Protein AF-A0A1Y2BTX9-F1 (afdb_monomer_lite)

Structure (mmCIF, N/CA/C/O backbone):
data_AF-A0A1Y2BTX9-F1
#
_entry.id   AF-A0A1Y2BTX9-F1
#
loop_
_atom_site.group_PDB
_atom_site.id
_atom_site.type_symbol
_atom_site.label_atom_id
_atom_site.label_alt_id
_atom_site.label_comp_id
_atom_site.label_asym_id
_atom_site.label_entity_id
_atom_site.label_seq_id
_atom_site.pdbx_PDB_ins_code
_atom_site.Cartn_x
_atom_site.Cartn_y
_atom_site.Cartn_z
_atom_site.occupancy
_atom_site.B_iso_or_equiv
_atom_site.auth_seq_id
_atom_site.auth_comp_id
_atom_site.auth_asym_id
_atom_site.auth_atom_id
_atom_site.pdbx_PDB_model_num
ATOM 1 N N . MET A 1 1 ? -31.976 16.200 36.001 1.00 40.59 1 MET A N 1
ATOM 2 C CA . MET A 1 1 ? -31.058 15.136 35.548 1.00 40.59 1 MET A CA 1
ATOM 3 C C . MET A 1 1 ? -31.243 15.036 34.048 1.00 40.59 1 MET A C 1
ATOM 5 O O . MET A 1 1 ? -32.350 14.738 33.622 1.00 40.59 1 MET A O 1
ATOM 9 N N . ALA A 1 2 ? -30.248 15.454 33.267 1.00 38.41 2 ALA A N 1
ATOM 10 C CA . ALA A 1 2 ? -30.334 15.423 31.811 1.00 38.41 2 ALA A CA 1
ATOM 11 C C . ALA A 1 2 ? -30.033 13.997 31.335 1.00 38.41 2 ALA A C 1
ATOM 13 O O . ALA A 1 2 ? -28.978 13.460 31.667 1.00 38.41 2 ALA A O 1
ATOM 14 N N . ASN A 1 3 ? -30.968 13.395 30.598 1.00 39.47 3 ASN A N 1
ATOM 15 C CA . ASN A 1 3 ? -30.698 12.194 29.819 1.00 39.47 3 ASN A CA 1
ATOM 16 C C . ASN A 1 3 ? -29.715 12.589 28.716 1.00 39.47 3 ASN A C 1
ATOM 18 O O . ASN A 1 3 ? -30.063 13.358 27.822 1.00 39.47 3 ASN A O 1
ATOM 22 N N . LEU A 1 4 ? -28.479 12.107 28.824 1.00 39.84 4 LEU A N 1
ATOM 23 C CA . LEU A 1 4 ? -27.555 12.083 27.702 1.00 39.84 4 LEU A CA 1
ATOM 24 C C . LEU A 1 4 ? -28.080 11.026 26.736 1.00 39.84 4 LEU A C 1
ATOM 26 O O . LEU A 1 4 ? -27.925 9.829 26.968 1.00 39.84 4 LEU A O 1
ATOM 30 N N . ASP A 1 5 ? -28.749 11.502 25.693 1.00 43.25 5 ASP A N 1
ATOM 31 C CA . ASP A 1 5 ? -29.022 10.746 24.481 1.00 43.25 5 ASP A CA 1
ATOM 32 C C . ASP A 1 5 ? -27.671 10.486 23.801 1.00 43.25 5 ASP A C 1
ATOM 34 O O . ASP A 1 5 ? -27.157 11.293 23.023 1.00 43.25 5 ASP A O 1
ATOM 38 N N . LEU A 1 6 ? -27.010 9.411 24.234 1.00 42.84 6 LEU A N 1
ATOM 39 C CA . LEU A 1 6 ? -25.847 8.851 23.563 1.00 42.84 6 LEU A CA 1
ATOM 40 C C . LEU A 1 6 ? -26.378 8.191 22.298 1.00 42.84 6 LEU A C 1
ATOM 42 O O . LEU A 1 6 ? -26.643 6.989 22.297 1.00 42.84 6 LEU A O 1
ATOM 46 N N . GLY A 1 7 ? -26.587 9.018 21.268 1.00 39.62 7 GLY A N 1
ATOM 47 C CA . GLY A 1 7 ? -26.986 8.583 19.940 1.00 39.62 7 GLY A CA 1
ATOM 48 C C . GLY A 1 7 ? -26.220 7.322 19.575 1.00 39.62 7 GLY A C 1
ATOM 49 O O . GLY A 1 7 ? -25.002 7.267 19.756 1.00 39.62 7 GLY A O 1
ATOM 50 N N . GLU A 1 8 ? -26.975 6.307 19.166 1.00 41.09 8 GLU A N 1
ATOM 51 C CA . GLU A 1 8 ? -26.494 4.983 18.807 1.00 41.09 8 GLU A CA 1
ATOM 52 C C . GLU A 1 8 ? -25.214 5.113 17.974 1.00 41.09 8 GLU A C 1
ATOM 54 O O . GLU A 1 8 ? -25.237 5.453 16.790 1.00 41.09 8 GLU A O 1
ATOM 59 N N . LEU A 1 9 ? -24.066 4.882 18.616 1.00 38.91 9 LEU A N 1
ATOM 60 C CA . LEU A 1 9 ? -22.842 4.572 17.904 1.00 38.91 9 LEU A CA 1
ATOM 61 C C . LEU A 1 9 ? -23.182 3.314 17.113 1.00 38.91 9 LEU A C 1
ATOM 63 O O . LEU A 1 9 ? -23.370 2.256 17.714 1.00 38.91 9 LEU A O 1
ATOM 67 N N . ASN A 1 10 ? -23.316 3.445 15.792 1.00 37.97 10 ASN A N 1
ATOM 68 C CA . ASN A 1 10 ? -23.375 2.320 14.869 1.00 37.97 10 ASN A CA 1
ATOM 69 C C . ASN A 1 10 ? -22.095 1.494 15.069 1.00 37.97 10 ASN A C 1
ATOM 71 O O . ASN A 1 10 ? -21.060 1.728 14.457 1.00 37.97 10 ASN A O 1
ATOM 75 N N . LEU A 1 11 ? -22.154 0.561 16.017 1.00 41.25 11 LEU A N 1
ATOM 76 C CA . LEU A 1 11 ? -21.063 -0.302 16.467 1.00 41.25 11 LEU A CA 1
ATOM 77 C C . LEU A 1 11 ? -20.857 -1.504 15.530 1.00 41.25 11 LEU A C 1
ATOM 79 O O . LEU A 1 11 ? -20.092 -2.406 15.864 1.00 41.25 11 LEU A O 1
ATOM 83 N N . TYR A 1 12 ? -21.524 -1.519 14.372 1.00 45.75 12 TYR A N 1
ATOM 84 C CA . TYR A 1 12 ? -21.562 -2.653 13.447 1.00 45.75 12 TYR A CA 1
ATOM 85 C C . TYR A 1 12 ? -21.228 -2.276 12.005 1.00 45.75 12 TYR A C 1
ATOM 87 O O . TYR A 1 12 ? -21.729 -2.912 11.083 1.00 45.75 12 TYR A O 1
ATOM 95 N N . ASP A 1 13 ? -20.369 -1.283 11.786 1.00 62.56 13 ASP A N 1
ATOM 96 C CA . ASP A 1 13 ? -19.687 -1.267 10.496 1.00 62.56 13 ASP A CA 1
ATOM 97 C C . ASP A 1 13 ? -18.756 -2.484 10.450 1.00 62.56 13 ASP A C 1
ATOM 99 O O . ASP A 1 13 ? -17.865 -2.643 11.298 1.00 62.56 13 ASP A O 1
ATOM 103 N N . GLU A 1 14 ? -19.015 -3.384 9.501 1.00 66.62 14 GLU A N 1
ATOM 104 C CA . GLU A 1 14 ? -18.229 -4.597 9.326 1.00 66.62 14 GLU A CA 1
ATOM 105 C C . GLU A 1 14 ? -16.748 -4.241 9.151 1.00 66.62 14 GLU A C 1
ATOM 107 O O . GLU A 1 14 ? -16.404 -3.307 8.422 1.00 66.62 14 GLU A O 1
ATOM 112 N N . PRO A 1 15 ? -15.835 -4.947 9.841 1.00 73.00 15 PRO A N 1
ATOM 113 C CA . PRO A 1 15 ? -14.423 -4.638 9.742 1.00 73.00 15 PRO A CA 1
ATOM 114 C C . PRO A 1 15 ? -13.945 -4.849 8.304 1.00 73.00 15 PRO A C 1
ATOM 116 O O . PRO A 1 15 ? -14.079 -5.937 7.749 1.00 73.00 15 PRO A O 1
ATOM 119 N N . SER A 1 16 ? -13.333 -3.814 7.733 1.00 87.44 16 SER A N 1
ATOM 120 C CA . SER A 1 16 ? -12.753 -3.881 6.399 1.00 87.44 16 SER A CA 1
ATOM 121 C C . SER A 1 16 ? -11.258 -4.198 6.442 1.00 87.44 16 SER A C 1
ATOM 123 O O . SER A 1 16 ? -10.517 -3.717 7.310 1.00 87.44 16 SER A O 1
ATOM 125 N N . TYR A 1 17 ? -10.797 -5.006 5.492 1.00 87.69 17 TYR A N 1
ATOM 126 C CA . TYR A 1 17 ? -9.401 -5.398 5.356 1.00 87.69 17 TYR A CA 1
ATOM 127 C C . TYR A 1 17 ? -8.923 -5.200 3.925 1.00 87.69 17 TYR A C 1
ATOM 129 O O . TYR A 1 17 ? -9.675 -5.398 2.984 1.00 87.69 17 TYR A O 1
ATOM 137 N N . ILE A 1 18 ? -7.649 -4.882 3.737 1.00 89.75 18 ILE A N 1
ATOM 138 C CA . ILE A 1 18 ? -7.002 -4.982 2.435 1.00 89.75 18 ILE A CA 1
ATOM 139 C C . ILE A 1 18 ? -5.829 -5.946 2.520 1.00 89.75 18 ILE A C 1
ATOM 141 O O . ILE A 1 18 ? -4.956 -5.823 3.386 1.00 89.75 18 ILE A O 1
ATOM 145 N N . HIS A 1 19 ? -5.811 -6.906 1.605 1.00 87.44 19 HIS A N 1
ATOM 146 C CA . HIS A 1 19 ? -4.641 -7.707 1.319 1.00 87.44 19 HIS A CA 1
ATOM 147 C C . HIS A 1 19 ? -3.913 -7.122 0.110 1.00 87.44 19 HIS A C 1
ATOM 149 O O . HIS A 1 19 ? -4.528 -6.865 -0.918 1.00 87.44 19 HIS A O 1
ATOM 155 N N . MET A 1 20 ? -2.609 -6.912 0.197 1.00 89.00 20 MET A N 1
ATOM 156 C CA . MET A 1 20 ? -1.809 -6.370 -0.891 1.00 89.00 20 MET A CA 1
ATOM 157 C C . MET A 1 20 ? -0.691 -7.345 -1.250 1.00 89.00 20 MET A C 1
ATOM 159 O O . MET A 1 20 ? -0.071 -7.933 -0.367 1.00 89.00 20 MET A O 1
ATOM 163 N N . ASP A 1 21 ? -0.380 -7.443 -2.542 1.00 86.31 21 ASP A N 1
ATOM 164 C CA . ASP A 1 21 ? 0.827 -8.097 -3.050 1.00 86.31 21 ASP A CA 1
ATOM 165 C C . ASP A 1 21 ? 1.563 -7.211 -4.078 1.00 86.31 21 ASP A C 1
ATOM 167 O O . ASP A 1 21 ? 0.974 -6.768 -5.067 1.00 86.31 21 ASP A O 1
ATOM 171 N N . LEU A 1 22 ? 2.855 -6.942 -3.850 1.00 88.06 22 LEU A N 1
ATOM 172 C CA . LEU A 1 22 ? 3.716 -6.176 -4.752 1.00 88.06 22 LEU A CA 1
ATOM 173 C C . LEU A 1 22 ? 4.551 -7.130 -5.612 1.00 88.06 22 LEU A C 1
ATOM 175 O O . LEU A 1 22 ? 5.523 -7.733 -5.143 1.00 88.06 22 LEU A O 1
ATOM 179 N N . ARG A 1 23 ? 4.227 -7.188 -6.902 1.00 86.62 23 ARG A N 1
ATOM 180 C CA . ARG A 1 23 ? 4.755 -8.170 -7.849 1.00 86.62 23 ARG A CA 1
ATOM 181 C C . ARG A 1 23 ? 5.583 -7.528 -8.949 1.00 86.62 23 ARG A C 1
ATOM 183 O O . ARG A 1 23 ? 5.401 -6.365 -9.292 1.00 86.62 23 ARG A O 1
ATOM 190 N N . LEU A 1 24 ? 6.508 -8.307 -9.500 1.00 87.31 24 LEU A N 1
ATOM 191 C CA . LEU A 1 24 ? 7.263 -7.938 -10.695 1.00 87.31 24 LEU A CA 1
ATOM 192 C C . LEU A 1 24 ? 6.406 -8.233 -11.934 1.00 87.31 24 LEU A C 1
ATOM 194 O O . LEU A 1 24 ? 5.763 -9.280 -12.000 1.00 87.31 24 LEU A O 1
ATOM 198 N N . VAL A 1 25 ? 6.400 -7.327 -12.906 1.00 86.38 25 VAL A N 1
ATOM 199 C CA . VAL A 1 25 ? 5.787 -7.559 -14.220 1.00 86.38 25 VAL A CA 1
ATOM 200 C C . VAL A 1 25 ? 6.577 -8.639 -14.965 1.00 86.38 25 VAL A C 1
ATOM 202 O O . VAL A 1 25 ? 7.795 -8.745 -14.811 1.00 86.38 25 VAL A O 1
ATOM 205 N N . VAL A 1 26 ? 5.895 -9.437 -15.787 1.00 82.56 26 VAL A N 1
ATOM 206 C CA . VAL A 1 26 ? 6.530 -10.448 -16.646 1.00 82.56 26 VAL A CA 1
ATOM 207 C C . VAL A 1 26 ? 7.559 -9.776 -17.561 1.00 82.56 26 VAL A C 1
ATOM 209 O O . VAL A 1 26 ? 7.259 -8.790 -18.230 1.00 82.56 26 VAL A O 1
ATOM 212 N N . GLY A 1 27 ? 8.796 -10.279 -17.559 1.00 83.69 27 GLY A N 1
ATOM 213 C CA . GLY A 1 27 ? 9.913 -9.669 -18.293 1.00 83.69 27 GLY A CA 1
ATOM 214 C C . GLY A 1 27 ? 10.460 -8.369 -17.681 1.00 83.69 27 GLY A C 1
ATOM 215 O O . GLY A 1 27 ? 11.379 -7.775 -18.240 1.00 83.69 27 GLY A O 1
ATOM 216 N N . GLY A 1 28 ? 9.928 -7.927 -16.538 1.00 83.12 28 GLY A N 1
ATOM 217 C CA . GLY A 1 28 ? 10.407 -6.760 -15.806 1.00 83.12 28 GLY A CA 1
ATOM 218 C C . GLY A 1 28 ? 11.754 -7.001 -15.121 1.00 83.12 28 GLY A C 1
ATOM 219 O O . GLY A 1 28 ? 12.097 -8.117 -14.729 1.00 83.12 28 GLY A O 1
ATOM 220 N N . THR A 1 29 ? 12.518 -5.928 -14.923 1.00 86.00 29 THR A N 1
ATOM 221 C CA . THR A 1 29 ? 13.802 -5.988 -14.211 1.00 86.00 29 THR A CA 1
ATOM 222 C C . THR A 1 29 ? 13.606 -5.680 -12.732 1.00 86.00 29 THR A C 1
ATOM 224 O O . THR A 1 29 ? 13.072 -4.632 -12.363 1.00 86.00 29 THR A O 1
ATOM 227 N N . LYS A 1 30 ? 14.093 -6.576 -11.867 1.00 86.88 30 LYS A N 1
ATOM 228 C CA . LYS A 1 30 ? 14.051 -6.394 -10.414 1.00 86.88 30 LYS A CA 1
ATOM 229 C C . LYS A 1 30 ? 15.007 -5.284 -9.968 1.00 86.88 30 LYS A C 1
ATOM 231 O O . LYS A 1 30 ? 16.201 -5.512 -9.794 1.00 86.88 30 LYS A O 1
ATOM 236 N N . ASP A 1 31 ? 14.459 -4.106 -9.697 1.00 88.44 31 ASP A N 1
ATOM 237 C CA . ASP A 1 31 ? 15.162 -3.010 -9.027 1.00 88.44 31 ASP A CA 1
ATOM 238 C C . ASP A 1 31 ? 14.807 -2.969 -7.529 1.00 88.44 31 ASP A C 1
ATOM 240 O O . ASP A 1 31 ? 13.659 -2.725 -7.144 1.00 88.44 31 ASP A O 1
ATOM 244 N N . VAL A 1 32 ? 15.802 -3.215 -6.672 1.00 87.56 32 VAL A N 1
ATOM 245 C CA . VAL A 1 32 ? 15.643 -3.227 -5.208 1.00 87.56 32 VAL A CA 1
ATOM 246 C C . VAL A 1 32 ? 15.320 -1.839 -4.649 1.00 87.56 32 VAL A C 1
ATOM 248 O O . VAL A 1 32 ? 14.564 -1.738 -3.684 1.00 87.56 32 VAL A O 1
ATOM 251 N N . LYS A 1 33 ? 15.854 -0.762 -5.234 1.00 88.75 33 LYS A N 1
ATOM 252 C CA . LYS A 1 33 ? 15.586 0.610 -4.781 1.00 88.75 33 LYS A CA 1
ATOM 253 C C . LYS A 1 33 ? 14.135 0.983 -5.048 1.00 88.75 33 LYS A C 1
ATOM 255 O O . LYS A 1 33 ? 13.489 1.524 -4.153 1.00 88.75 33 LYS A O 1
ATOM 260 N N . ILE A 1 34 ? 13.620 0.636 -6.227 1.00 89.38 34 ILE A N 1
ATOM 261 C CA . ILE A 1 34 ? 12.214 0.857 -6.592 1.00 89.38 34 ILE A CA 1
ATOM 262 C C . ILE A 1 34 ? 11.294 0.036 -5.686 1.00 89.38 34 ILE A C 1
ATOM 264 O O . ILE A 1 34 ? 10.390 0.600 -5.073 1.00 89.38 34 ILE A O 1
ATOM 268 N N . ARG A 1 35 ? 11.565 -1.264 -5.502 1.00 87.19 35 ARG A N 1
ATOM 269 C CA . ARG A 1 35 ? 10.767 -2.123 -4.607 1.00 87.19 35 ARG A CA 1
ATOM 270 C C . ARG A 1 35 ? 10.715 -1.576 -3.179 1.00 87.19 35 ARG A C 1
ATOM 272 O O . ARG A 1 35 ? 9.650 -1.533 -2.570 1.00 87.19 35 ARG A O 1
ATOM 279 N N . SER A 1 36 ? 11.853 -1.122 -2.656 1.00 86.00 36 SER A N 1
ATOM 280 C CA . SER A 1 36 ? 11.933 -0.500 -1.331 1.00 86.00 36 SER A CA 1
ATOM 281 C C . SER A 1 36 ? 11.218 0.852 -1.268 1.00 86.00 36 SER A C 1
ATOM 283 O O . SER A 1 36 ? 10.629 1.187 -0.243 1.00 86.00 36 SER A O 1
ATOM 285 N N . ALA A 1 37 ? 11.246 1.653 -2.337 1.00 88.62 37 ALA A N 1
ATOM 286 C CA . ALA A 1 37 ? 10.489 2.901 -2.414 1.00 88.62 37 ALA A CA 1
ATOM 287 C C . ALA A 1 37 ? 8.974 2.643 -2.382 1.00 88.62 37 ALA A C 1
ATOM 289 O O . ALA A 1 37 ? 8.286 3.261 -1.571 1.00 88.62 37 ALA A O 1
ATOM 290 N N . LEU A 1 38 ? 8.490 1.677 -3.168 1.00 89.62 38 LEU A N 1
ATOM 291 C CA . LEU A 1 38 ? 7.088 1.249 -3.190 1.00 89.62 38 LEU A CA 1
ATOM 292 C C . LEU A 1 38 ? 6.639 0.734 -1.822 1.00 89.62 38 LEU A C 1
ATOM 294 O O . LEU A 1 38 ? 5.677 1.248 -1.262 1.00 89.62 38 LEU A O 1
ATOM 298 N N . GLY A 1 39 ? 7.382 -0.205 -1.228 1.00 87.75 39 GLY A N 1
ATOM 299 C CA . GLY A 1 39 ? 7.063 -0.732 0.102 1.00 87.75 39 GLY A CA 1
ATOM 300 C C . GLY A 1 39 ? 6.991 0.363 1.172 1.00 87.75 39 GLY A C 1
ATOM 301 O O . GLY A 1 39 ? 6.066 0.382 1.982 1.00 87.75 39 GLY A O 1
ATOM 302 N N . ARG A 1 40 ? 7.914 1.337 1.142 1.00 85.69 40 ARG A N 1
ATOM 303 C CA . ARG A 1 40 ? 7.868 2.493 2.052 1.00 85.69 40 ARG A CA 1
ATOM 304 C C . ARG A 1 40 ? 6.658 3.387 1.805 1.00 85.69 40 ARG A C 1
ATOM 306 O O . ARG A 1 40 ? 6.082 3.862 2.782 1.00 85.69 40 ARG A O 1
ATOM 313 N N . ALA A 1 41 ? 6.282 3.636 0.554 1.00 89.06 41 ALA A N 1
ATOM 314 C CA . ALA A 1 41 ? 5.123 4.462 0.230 1.00 89.06 41 ALA A CA 1
ATOM 315 C C . ALA A 1 41 ? 3.811 3.810 0.681 1.00 89.06 41 ALA A C 1
ATOM 317 O O . ALA A 1 41 ? 3.025 4.487 1.343 1.00 89.06 41 ALA A O 1
ATOM 318 N N . ILE A 1 42 ? 3.643 2.504 0.426 1.00 89.50 42 ILE A N 1
ATOM 319 C CA . ILE A 1 42 ? 2.505 1.702 0.903 1.00 89.50 42 ILE A CA 1
ATOM 320 C C . ILE A 1 42 ? 2.423 1.793 2.422 1.00 89.50 42 ILE A C 1
ATOM 322 O O . ILE A 1 42 ? 1.461 2.339 2.951 1.00 89.50 42 ILE A O 1
ATOM 326 N N . ASN A 1 43 ? 3.472 1.358 3.129 1.00 83.88 43 ASN A N 1
ATOM 327 C CA . ASN A 1 43 ? 3.474 1.349 4.591 1.00 83.88 43 ASN A CA 1
ATOM 328 C C . ASN A 1 43 ? 3.193 2.748 5.156 1.00 83.88 43 ASN A C 1
ATOM 330 O O . ASN A 1 43 ? 2.400 2.888 6.076 1.00 83.88 43 ASN A O 1
ATOM 334 N N . SER A 1 44 ? 3.793 3.800 4.594 1.00 84.38 44 SER A N 1
ATOM 335 C CA . SER A 1 44 ? 3.550 5.169 5.067 1.00 84.38 44 SER A CA 1
ATOM 336 C C . SER A 1 44 ? 2.097 5.588 4.894 1.00 84.38 44 SER A C 1
ATOM 338 O O . SER A 1 44 ? 1.529 6.155 5.815 1.00 84.38 44 SER A O 1
ATOM 340 N N . HIS A 1 45 ? 1.497 5.291 3.741 1.00 89.38 45 HIS A N 1
ATOM 341 C CA . HIS A 1 45 ? 0.096 5.601 3.484 1.00 89.38 45 HIS A CA 1
ATOM 342 C C . HIS A 1 45 ? -0.841 4.879 4.454 1.00 89.38 45 HIS A C 1
ATOM 344 O O . HIS A 1 45 ? -1.669 5.525 5.088 1.00 89.38 45 HIS A O 1
ATOM 350 N N . MET A 1 46 ? -0.653 3.568 4.632 1.00 87.00 46 MET A N 1
ATOM 351 C CA . MET A 1 46 ? -1.472 2.769 5.547 1.00 87.00 46 MET A CA 1
ATOM 352 C C . MET A 1 46 ? -1.432 3.339 6.972 1.00 87.00 46 MET A C 1
ATOM 354 O O . MET A 1 46 ? -2.462 3.494 7.617 1.00 87.00 46 MET A O 1
ATOM 358 N N . ILE A 1 47 ? -0.247 3.735 7.440 1.00 82.19 47 ILE A N 1
ATOM 359 C CA . ILE A 1 47 ? -0.049 4.330 8.769 1.00 82.19 47 ILE A CA 1
ATOM 360 C C . ILE A 1 47 ? -0.695 5.712 8.896 1.00 82.19 47 ILE A C 1
ATOM 362 O O . ILE A 1 47 ? -1.296 6.038 9.924 1.00 82.19 47 ILE A O 1
ATOM 366 N N . GLU A 1 48 ? -0.525 6.555 7.877 1.00 83.19 48 GLU A N 1
ATOM 367 C CA . GLU A 1 48 ? -1.118 7.895 7.826 1.00 83.19 48 GLU A CA 1
ATOM 368 C C . GLU A 1 48 ? -2.644 7.804 7.939 1.00 83.19 48 GLU A C 1
ATOM 370 O O . GLU A 1 48 ? -3.234 8.521 8.746 1.00 83.19 48 GLU A O 1
ATOM 375 N N . TYR A 1 49 ? -3.249 6.847 7.230 1.00 84.75 49 TYR A N 1
ATOM 376 C CA . TYR A 1 49 ? -4.689 6.590 7.239 1.00 84.75 49 TYR A CA 1
ATOM 377 C C . TYR A 1 49 ? -5.189 5.862 8.501 1.00 84.75 49 TYR A C 1
ATOM 379 O O . TYR A 1 49 ? -6.377 5.606 8.631 1.00 84.75 49 TYR A O 1
ATOM 387 N N . GLY A 1 50 ? -4.313 5.491 9.441 1.00 78.56 50 GLY A N 1
ATOM 388 C CA . GLY A 1 50 ? -4.720 4.767 10.655 1.00 78.56 50 GLY A CA 1
ATOM 389 C C . GLY A 1 50 ? -5.067 3.291 10.423 1.00 78.56 50 GLY A C 1
ATOM 390 O O . GLY A 1 50 ? -5.735 2.675 11.250 1.00 78.56 50 GLY A O 1
ATOM 391 N N . CYS A 1 51 ? -4.608 2.711 9.315 1.00 84.62 51 CYS A N 1
ATOM 392 C CA . CYS A 1 51 ? -4.717 1.280 9.054 1.00 84.62 51 CYS A CA 1
ATOM 393 C C . CYS A 1 51 ? -3.695 0.492 9.879 1.00 84.62 51 CYS A C 1
ATOM 395 O O . CYS A 1 51 ? -2.645 1.014 10.269 1.00 84.62 51 CYS A O 1
ATOM 397 N N . TYR A 1 52 ? -3.954 -0.799 10.092 1.00 77.62 52 TYR A N 1
ATOM 398 C CA . TYR A 1 52 ? -3.077 -1.627 10.915 1.00 77.62 52 TYR A CA 1
ATOM 399 C C . TYR A 1 52 ? -3.056 -3.109 10.574 1.00 77.62 52 TYR A C 1
ATOM 401 O O . TYR A 1 52 ? -4.011 -3.635 10.031 1.00 77.62 52 TYR A O 1
ATOM 409 N N . ASP A 1 53 ? -1.986 -3.815 10.944 1.00 74.31 53 ASP A N 1
ATOM 410 C CA . ASP A 1 53 ? -1.907 -5.273 10.781 1.00 74.31 53 ASP A CA 1
ATOM 411 C C . ASP A 1 53 ? -2.665 -5.980 11.926 1.00 74.31 53 ASP A C 1
ATOM 413 O O . ASP A 1 53 ? -2.209 -5.927 13.075 1.00 74.31 53 ASP A O 1
ATOM 417 N N . PRO A 1 54 ? -3.793 -6.665 11.653 1.00 66.75 54 PRO A N 1
ATOM 418 C CA . PRO A 1 54 ? -4.611 -7.301 12.686 1.00 66.75 54 PRO A CA 1
ATOM 419 C C . PRO A 1 54 ? -3.929 -8.507 13.353 1.00 66.75 54 PRO A C 1
ATOM 421 O O . PRO A 1 54 ? -4.351 -8.934 14.426 1.00 66.75 54 PRO A O 1
ATOM 424 N N . ARG A 1 55 ? -2.865 -9.068 12.758 1.00 65.06 55 ARG A N 1
ATOM 425 C CA . ARG A 1 55 ? -2.140 -10.236 13.299 1.00 65.06 55 ARG A CA 1
ATOM 426 C C . ARG A 1 55 ? -1.231 -9.864 14.464 1.00 65.06 55 ARG A C 1
ATOM 428 O O . ARG A 1 55 ? -0.825 -10.717 15.251 1.00 65.06 55 ARG A O 1
ATOM 435 N N . ARG A 1 56 ? -0.872 -8.588 14.574 1.00 58.00 56 ARG A N 1
ATOM 436 C CA . ARG A 1 56 ? -0.038 -8.061 15.651 1.00 58.00 56 ARG A CA 1
ATOM 437 C C . ARG A 1 56 ? -0.990 -7.547 16.715 1.00 58.00 56 ARG A C 1
ATOM 439 O O . ARG A 1 56 ? -1.499 -6.446 16.578 1.00 58.00 56 ARG A O 1
ATOM 446 N N . GLN A 1 57 ? -1.238 -8.368 17.738 1.00 48.94 57 GLN A N 1
ATOM 447 C CA . GLN A 1 57 ? -2.126 -8.142 18.892 1.00 48.94 57 GLN A CA 1
ATOM 448 C C . GLN A 1 57 ? -1.796 -6.882 19.731 1.00 48.94 57 GLN A C 1
ATOM 450 O O . GLN A 1 57 ? -1.637 -6.948 20.947 1.00 48.94 57 GLN A O 1
ATOM 455 N N . ARG A 1 58 ? -1.672 -5.707 19.120 1.00 50.19 58 ARG A N 1
ATOM 456 C CA . ARG A 1 58 ? -1.738 -4.432 19.820 1.00 50.19 58 ARG A CA 1
ATOM 457 C C . ARG A 1 58 ? -3.136 -3.898 19.581 1.00 50.19 58 ARG A C 1
ATOM 459 O O . ARG A 1 58 ? -3.446 -3.418 18.496 1.00 50.19 58 ARG A O 1
ATOM 466 N N . GLN A 1 59 ? -3.978 -4.014 20.608 1.00 47.09 59 GLN A N 1
ATOM 467 C CA . GLN A 1 59 ? -5.072 -3.067 20.796 1.00 47.09 59 GLN A CA 1
ATOM 468 C C . GLN A 1 59 ? -4.461 -1.683 20.575 1.00 47.09 59 GLN A C 1
ATOM 470 O O . GLN A 1 59 ? -3.480 -1.345 21.242 1.00 47.09 59 GLN A O 1
ATOM 475 N N . PHE A 1 60 ? -4.930 -0.954 19.565 1.00 49.62 60 PHE A N 1
ATOM 476 C CA . PHE A 1 60 ? -4.420 0.383 19.311 1.00 49.62 60 PHE A CA 1
ATOM 477 C C . PHE A 1 60 ? -4.618 1.190 20.586 1.00 49.62 60 PHE A C 1
ATOM 479 O O . PHE A 1 60 ? -5.743 1.368 21.051 1.00 49.62 60 PHE A O 1
ATOM 486 N N . GLN A 1 61 ? -3.499 1.607 21.180 1.00 53.62 61 GLN A N 1
ATOM 487 C CA . GLN A 1 61 ? -3.520 2.655 22.183 1.00 53.62 61 GLN A CA 1
ATOM 488 C C . GLN A 1 61 ? -4.188 3.885 21.562 1.00 53.62 61 GLN A C 1
ATOM 490 O O . GLN A 1 61 ? -4.179 4.051 20.340 1.00 53.62 61 GLN A O 1
ATOM 495 N N . HIS A 1 62 ? -4.811 4.680 22.430 1.00 52.50 62 HIS A N 1
ATOM 496 C CA . HIS A 1 62 ? -5.568 5.889 22.122 1.00 52.50 62 HIS A CA 1
ATOM 497 C C . HIS A 1 62 ? -4.979 6.660 20.919 1.00 52.50 62 HIS A C 1
ATOM 499 O O . HIS A 1 62 ? -3.759 6.793 20.839 1.00 52.50 62 HIS A O 1
ATOM 505 N N . PRO A 1 63 ? -5.798 7.230 20.011 1.00 58.94 63 PRO A N 1
ATOM 506 C CA . PRO A 1 63 ? -5.325 7.962 18.821 1.00 58.94 63 PRO A CA 1
ATOM 507 C C . PRO A 1 63 ? -4.500 9.233 19.128 1.00 58.94 63 PRO A C 1
ATOM 509 O O . PRO A 1 63 ? -4.142 9.982 18.215 1.00 58.94 63 PRO A O 1
ATOM 512 N N . MET A 1 64 ? -4.219 9.480 20.407 1.00 64.75 64 MET A N 1
ATOM 513 C CA . MET A 1 64 ? -3.576 10.659 20.961 1.00 64.75 64 MET A CA 1
ATOM 514 C C . MET A 1 64 ? -2.343 10.230 21.765 1.00 64.75 64 MET A C 1
ATOM 516 O O . MET A 1 64 ? -2.364 9.210 22.452 1.00 64.75 64 MET A O 1
ATOM 520 N N . ASP A 1 65 ? -1.258 10.982 21.635 1.00 68.12 65 ASP A N 1
ATOM 521 C CA . ASP A 1 65 ? -0.110 10.978 22.543 1.00 68.12 65 ASP A CA 1
ATOM 522 C C . ASP A 1 65 ? -0.368 12.068 23.588 1.00 68.12 65 ASP A C 1
ATOM 524 O O . ASP A 1 65 ? -1.339 12.822 23.477 1.00 68.12 65 ASP A O 1
ATOM 528 N N . GLU A 1 66 ? 0.518 12.190 24.561 1.00 76.62 66 GLU A N 1
ATOM 529 C CA . GLU A 1 66 ? 0.532 13.326 25.481 1.00 76.62 66 GLU A CA 1
ATOM 530 C C . GLU A 1 66 ? 1.730 14.228 25.161 1.00 76.62 66 GLU A C 1
ATOM 532 O O . GLU A 1 66 ? 2.841 13.744 24.933 1.00 76.62 66 GLU A O 1
ATOM 537 N N . ASP A 1 67 ? 1.513 15.543 25.094 1.00 78.50 67 ASP A N 1
ATOM 538 C CA . ASP A 1 67 ? 2.618 16.503 25.022 1.00 78.50 67 ASP A CA 1
ATOM 539 C C . ASP A 1 67 ? 3.321 16.664 26.389 1.00 78.50 67 ASP A C 1
ATOM 541 O O . ASP A 1 67 ? 2.954 16.041 27.387 1.00 78.50 67 ASP A O 1
ATOM 545 N N . GLU A 1 68 ? 4.337 17.530 26.464 1.00 81.44 68 GLU A N 1
ATOM 546 C CA . GLU A 1 68 ? 5.072 17.820 27.712 1.00 81.44 68 GLU A CA 1
ATOM 547 C C . GLU A 1 68 ? 4.182 18.387 28.841 1.00 81.44 68 GLU A C 1
ATOM 549 O O . GLU A 1 68 ? 4.604 18.472 29.996 1.00 81.44 68 GLU A O 1
ATOM 554 N N . HIS A 1 69 ? 2.944 18.765 28.519 1.00 82.00 69 HIS A N 1
ATOM 555 C CA . HIS A 1 69 ? 1.939 19.319 29.416 1.00 82.00 69 HIS A CA 1
ATOM 556 C C . HIS A 1 69 ? 0.744 18.376 29.635 1.00 82.00 69 HIS A C 1
ATOM 558 O O . HIS A 1 69 ? -0.250 18.808 30.217 1.00 82.00 69 HIS A O 1
ATOM 564 N N . GLN A 1 70 ? 0.839 17.105 29.219 1.00 78.94 70 GLN A N 1
ATOM 565 C CA . GLN A 1 70 ? -0.226 16.094 29.318 1.00 78.94 70 GLN A CA 1
ATOM 566 C C . GLN A 1 70 ? -1.480 16.424 28.493 1.00 78.94 70 GLN A C 1
ATOM 568 O O . GLN A 1 70 ? -2.559 15.885 28.746 1.00 78.94 70 GLN A O 1
ATOM 573 N N . ASN A 1 71 ? -1.372 17.300 27.491 1.00 81.44 71 ASN A N 1
ATOM 574 C CA . ASN A 1 71 ? -2.478 17.522 26.571 1.00 81.44 71 ASN A CA 1
ATOM 575 C C . ASN A 1 71 ? -2.515 16.403 25.528 1.00 81.44 71 ASN A C 1
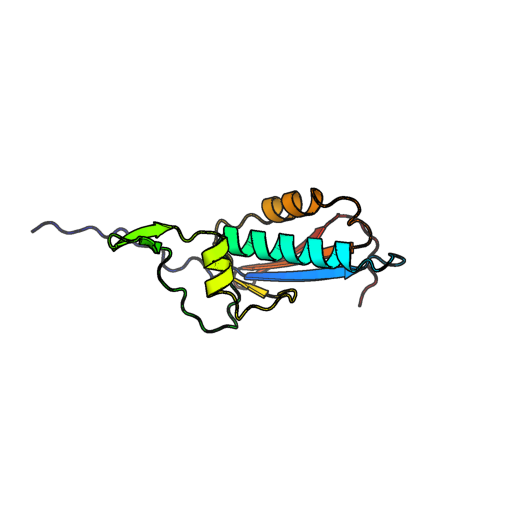ATOM 577 O O . ASN A 1 71 ? -1.468 16.041 24.981 1.00 81.44 71 ASN A O 1
ATOM 581 N N . PRO A 1 72 ? -3.711 15.900 25.183 1.00 76.69 72 PRO A N 1
ATOM 582 C CA . PRO A 1 72 ? -3.850 14.915 24.129 1.00 76.69 72 PRO A CA 1
ATOM 583 C C . PRO A 1 72 ? -3.510 15.554 22.775 1.00 76.69 72 PRO A C 1
ATOM 585 O O . PRO A 1 72 ? -4.179 16.489 22.327 1.00 76.69 72 PRO A O 1
ATOM 588 N N . VAL A 1 73 ? -2.489 15.031 22.100 1.00 78.50 73 VAL A N 1
ATOM 589 C CA . VAL A 1 73 ? -2.040 15.486 20.777 1.00 78.50 73 VAL A CA 1
ATOM 590 C C . VAL A 1 73 ? -2.092 14.347 19.759 1.00 78.50 73 VAL A C 1
ATOM 592 O O . VAL A 1 73 ? -1.748 13.214 20.091 1.00 78.50 73 VAL A O 1
ATOM 595 N N . PRO A 1 74 ? -2.488 14.589 18.497 1.00 73.56 74 PRO A N 1
ATOM 596 C CA . PRO A 1 74 ? -2.467 13.543 17.479 1.00 73.56 74 PRO A CA 1
ATOM 597 C C . PRO A 1 74 ? -1.061 12.959 17.305 1.00 73.56 74 PRO A C 1
ATOM 599 O O . PRO A 1 74 ? -0.078 13.701 17.239 1.00 73.56 74 PRO A O 1
ATOM 602 N N . TRP A 1 75 ? -0.948 11.636 17.156 1.00 71.88 75 TRP A N 1
ATOM 603 C CA . TRP A 1 75 ? 0.363 11.028 16.907 1.00 71.88 75 TRP A CA 1
ATOM 604 C C . TRP A 1 75 ? 0.976 11.551 15.611 1.00 71.88 75 TRP A C 1
ATOM 606 O O . TRP A 1 75 ? 0.363 11.463 14.541 1.00 71.88 75 TRP A O 1
ATOM 616 N N . THR A 1 76 ? 2.235 11.981 15.688 1.00 73.19 76 THR A N 1
ATOM 617 C CA . THR A 1 76 ? 3.039 12.257 14.495 1.00 73.19 76 THR A CA 1
ATOM 618 C C . THR A 1 76 ? 3.255 10.975 13.685 1.00 73.19 76 THR A C 1
ATOM 620 O O . THR A 1 76 ? 3.274 9.869 14.230 1.00 73.19 76 THR A O 1
ATOM 623 N N . LEU A 1 77 ? 3.481 11.094 12.372 1.00 68.19 77 LEU A N 1
ATOM 624 C CA . LEU A 1 77 ? 3.793 9.933 11.527 1.00 68.19 77 LEU A CA 1
ATOM 625 C C . LEU A 1 77 ? 5.048 9.187 12.010 1.00 68.19 77 LEU A C 1
ATOM 627 O O . LEU A 1 77 ? 5.087 7.958 11.993 1.00 68.19 77 LEU A O 1
ATOM 631 N N . SER A 1 78 ? 6.063 9.923 12.466 1.00 67.88 78 SER A N 1
ATOM 632 C CA . SER A 1 78 ? 7.275 9.342 13.051 1.00 67.88 78 SER A CA 1
ATOM 633 C C . SER A 1 78 ? 6.960 8.528 14.305 1.00 67.88 78 SER A C 1
ATOM 635 O O . SER A 1 78 ? 7.435 7.402 14.422 1.00 67.88 78 SER A O 1
ATOM 637 N N . ARG A 1 79 ? 6.098 9.045 15.190 1.00 69.25 79 ARG A N 1
ATOM 638 C CA . ARG A 1 79 ? 5.655 8.346 16.400 1.00 69.25 79 ARG A CA 1
ATOM 639 C C . ARG A 1 79 ? 4.811 7.118 16.081 1.00 69.25 79 ARG A C 1
ATOM 641 O O . ARG A 1 79 ? 5.071 6.055 16.627 1.00 69.25 79 ARG A O 1
ATOM 648 N N . ARG A 1 80 ? 3.874 7.211 15.129 1.00 70.31 80 ARG A N 1
ATOM 649 C CA . ARG A 1 80 ? 3.108 6.050 14.634 1.00 70.31 80 ARG A CA 1
ATOM 650 C C . ARG A 1 80 ? 4.043 4.958 14.117 1.00 70.31 80 ARG A C 1
ATOM 652 O O . ARG A 1 80 ? 3.899 3.804 14.500 1.00 70.31 80 ARG A O 1
ATOM 659 N N . ARG A 1 81 ? 5.045 5.326 13.308 1.00 65.56 81 ARG A N 1
ATOM 660 C CA . ARG A 1 81 ? 6.081 4.404 12.810 1.00 65.56 81 ARG A CA 1
ATOM 661 C C . ARG A 1 81 ? 6.908 3.783 13.941 1.00 65.56 81 ARG A C 1
ATOM 663 O O . ARG A 1 81 ? 7.221 2.603 13.859 1.00 65.56 81 ARG A O 1
ATOM 670 N N . GLU A 1 82 ? 7.242 4.543 14.982 1.00 64.69 82 GLU A N 1
ATOM 671 C CA . GLU A 1 82 ? 7.994 4.074 16.155 1.00 64.69 82 GLU A CA 1
ATOM 672 C C . GLU A 1 82 ? 7.169 3.142 17.060 1.00 64.69 82 GLU A C 1
ATOM 674 O O . GLU A 1 82 ? 7.631 2.079 17.465 1.00 64.69 82 GLU A O 1
ATOM 679 N N . VAL A 1 83 ? 5.913 3.471 17.348 1.00 63.16 83 VAL A N 1
ATOM 680 C CA . VAL A 1 83 ? 5.004 2.564 18.072 1.00 63.16 83 VAL A CA 1
ATOM 681 C C . VAL A 1 83 ? 4.798 1.285 17.267 1.00 63.16 83 VAL A C 1
ATOM 683 O O . VAL A 1 83 ? 4.707 0.177 17.808 1.00 63.16 83 VAL A O 1
ATOM 686 N N . MET A 1 84 ? 4.801 1.433 15.949 1.00 60.22 84 MET A N 1
ATOM 687 C CA . MET A 1 84 ? 4.806 0.330 15.025 1.00 60.22 84 MET A CA 1
ATOM 688 C C . MET A 1 84 ? 6.178 -0.309 14.821 1.00 60.22 84 MET A C 1
ATOM 690 O O . MET A 1 84 ? 6.185 -1.317 14.156 1.00 60.22 84 MET A O 1
ATOM 694 N N . ASN A 1 85 ? 7.315 0.121 15.385 1.00 49.41 85 ASN A N 1
ATOM 695 C CA . ASN A 1 85 ? 8.673 -0.351 15.013 1.00 49.41 85 ASN A CA 1
ATOM 696 C C . ASN A 1 85 ? 8.994 -1.835 15.326 1.00 49.41 85 ASN A C 1
ATOM 698 O O . ASN A 1 85 ? 10.132 -2.270 15.169 1.00 49.41 85 ASN A O 1
ATOM 702 N N . HIS A 1 86 ? 8.017 -2.655 15.724 1.00 48.88 86 HIS A N 1
ATOM 703 C CA . HIS A 1 86 ? 8.111 -4.117 15.575 1.00 48.88 86 HIS A CA 1
ATOM 704 C C . HIS A 1 86 ? 7.659 -4.599 14.183 1.00 48.88 86 HIS A C 1
ATOM 706 O O . HIS A 1 86 ? 7.941 -5.729 13.778 1.00 48.88 86 HIS A O 1
ATOM 712 N N . VAL A 1 87 ? 6.936 -3.757 13.452 1.00 45.47 87 VAL A N 1
ATOM 713 C CA . VAL A 1 87 ? 6.525 -3.798 12.046 1.00 45.47 87 VAL A CA 1
ATOM 714 C C . VAL A 1 87 ? 7.768 -3.388 11.240 1.00 45.47 87 VAL A C 1
ATOM 716 O O . VAL A 1 87 ? 7.907 -2.268 10.773 1.00 45.47 87 VAL A O 1
ATOM 719 N N . SER A 1 88 ? 8.716 -4.333 11.157 1.00 40.34 88 SER A N 1
ATOM 720 C CA . SER A 1 88 ? 9.919 -4.379 10.306 1.00 40.34 88 SER A CA 1
ATOM 721 C C . SER A 1 88 ? 9.851 -3.624 8.965 1.00 40.34 88 SER A C 1
ATOM 723 O O . SER A 1 88 ? 8.785 -3.449 8.382 1.00 40.34 88 SER A O 1
ATOM 725 N N . GLN A 1 89 ? 11.026 -3.327 8.399 1.00 42.50 89 GLN A N 1
ATOM 726 C CA . GLN A 1 89 ? 11.233 -2.824 7.028 1.00 42.50 89 GLN A CA 1
ATOM 727 C C . GLN A 1 89 ? 10.699 -3.742 5.897 1.00 42.50 89 GLN A C 1
ATOM 729 O O . GLN A 1 89 ? 10.961 -3.490 4.721 1.00 42.50 89 GLN A O 1
ATOM 734 N N . GLY A 1 90 ? 9.986 -4.817 6.240 1.00 46.41 90 GLY A N 1
ATOM 735 C CA . GLY A 1 90 ? 9.298 -5.704 5.318 1.00 46.41 90 GLY A CA 1
ATOM 736 C C . GLY A 1 90 ? 7.983 -5.125 4.796 1.00 46.41 90 GLY A C 1
ATOM 737 O O . GLY A 1 90 ? 7.348 -4.265 5.401 1.00 46.41 90 GLY A O 1
ATOM 738 N N . TYR A 1 91 ? 7.597 -5.616 3.629 1.00 50.34 91 TYR A N 1
ATOM 739 C CA . TYR A 1 91 ? 6.274 -5.447 3.051 1.00 50.34 91 TYR A CA 1
ATOM 740 C C . TYR A 1 91 ? 5.214 -6.153 3.915 1.00 50.34 91 TYR A C 1
ATOM 742 O O . TYR A 1 91 ? 5.475 -7.259 4.387 1.00 50.34 91 TYR A O 1
ATOM 750 N N . TYR A 1 92 ? 4.045 -5.535 4.118 1.00 61.25 92 TYR A N 1
ATOM 751 C CA . TYR A 1 92 ? 2.927 -6.158 4.838 1.00 61.25 92 TYR A CA 1
ATOM 752 C C . TYR A 1 92 ? 1.779 -6.446 3.899 1.00 61.25 92 TYR A C 1
ATOM 754 O O . TYR A 1 92 ? 1.249 -5.541 3.254 1.00 61.25 92 TYR A O 1
ATOM 762 N N . GLU A 1 93 ? 1.392 -7.712 3.905 1.00 69.31 93 GLU A N 1
ATOM 763 C CA . GLU A 1 93 ? 0.386 -8.255 3.010 1.00 69.31 93 GLU A CA 1
ATOM 764 C C . GLU A 1 93 ? -1.044 -8.023 3.494 1.00 69.31 93 GLU A C 1
ATOM 766 O O . GLU A 1 93 ? -1.910 -7.990 2.648 1.00 69.31 93 GLU A O 1
ATOM 771 N N . LEU A 1 94 ? -1.334 -7.825 4.791 1.00 81.50 94 LEU A N 1
ATOM 772 C CA . LEU A 1 94 ? -2.715 -7.690 5.292 1.00 81.50 94 LEU A CA 1
ATOM 773 C C . LEU A 1 94 ? -2.869 -6.528 6.279 1.00 81.50 94 LEU A C 1
ATOM 775 O O . LEU A 1 94 ? -2.138 -6.448 7.269 1.00 81.50 94 LEU A O 1
ATOM 779 N N . TRP A 1 95 ? -3.865 -5.679 6.035 1.00 85.19 95 TRP A N 1
ATOM 780 C CA . TRP A 1 95 ? -4.179 -4.498 6.834 1.00 85.19 95 TRP A CA 1
ATOM 781 C C . TRP A 1 95 ? -5.676 -4.430 7.120 1.00 85.19 95 TRP A C 1
ATOM 783 O O . TRP A 1 95 ? -6.472 -4.547 6.203 1.00 85.19 95 TRP A O 1
ATOM 793 N N . ARG A 1 96 ? -6.072 -4.189 8.367 1.00 85.75 96 ARG A N 1
ATOM 794 C CA . ARG A 1 96 ? -7.390 -3.656 8.707 1.00 85.75 96 ARG A CA 1
ATOM 795 C C . ARG A 1 96 ? -7.406 -2.169 8.379 1.00 85.75 96 ARG A C 1
ATOM 797 O O . ARG A 1 96 ? -6.471 -1.451 8.745 1.00 85.75 96 ARG A O 1
ATOM 804 N N . VAL A 1 97 ? -8.454 -1.727 7.702 1.00 87.50 97 VAL A N 1
ATOM 805 C CA . VAL A 1 97 ? -8.608 -0.351 7.232 1.00 87.50 97 VAL A CA 1
ATOM 806 C C . VAL A 1 97 ? -9.864 0.287 7.838 1.00 87.50 97 VAL A C 1
ATOM 808 O O . VAL A 1 97 ? -10.815 -0.431 8.154 1.00 87.50 97 VAL A O 1
ATOM 811 N N . PRO A 1 98 ? -9.874 1.612 8.057 1.00 85.19 98 PRO A N 1
ATOM 812 C CA . PRO A 1 98 ? -11.098 2.349 8.364 1.00 85.19 98 PRO A CA 1
ATOM 813 C C . PRO A 1 98 ? -12.138 2.238 7.241 1.00 85.19 98 PRO A C 1
ATOM 815 O O . PRO A 1 98 ? -11.781 2.021 6.084 1.00 85.19 98 PRO A O 1
ATOM 818 N N . ASN A 1 99 ? -13.416 2.447 7.560 1.00 81.00 99 ASN A N 1
ATOM 819 C CA . ASN A 1 99 ? -14.510 2.335 6.580 1.00 81.00 99 ASN A CA 1
ATOM 820 C C . ASN A 1 99 ? -14.447 3.409 5.489 1.00 81.00 99 ASN A C 1
ATOM 822 O O . ASN A 1 99 ? -14.950 3.214 4.388 1.00 81.00 99 ASN A O 1
ATOM 826 N N . ASP A 1 100 ? -13.807 4.538 5.782 1.00 85.06 100 ASP A N 1
ATOM 827 C CA . ASP A 1 100 ? -13.562 5.624 4.841 1.00 85.06 100 ASP A CA 1
ATOM 828 C C . ASP A 1 100 ? -12.233 5.466 4.081 1.00 85.06 100 ASP A C 1
ATOM 830 O O . ASP A 1 100 ? -11.795 6.409 3.420 1.00 85.06 100 ASP A O 1
ATOM 834 N N . PHE A 1 101 ? -11.566 4.306 4.156 1.00 88.69 101 PHE A N 1
ATOM 835 C CA . PHE A 1 101 ? -10.319 4.057 3.436 1.00 88.69 101 PHE A CA 1
ATOM 836 C C . PHE A 1 101 ? -10.511 4.128 1.921 1.00 88.69 101 PHE A C 1
ATOM 838 O O . PHE A 1 101 ? -11.244 3.345 1.320 1.00 88.69 101 PHE A O 1
ATOM 845 N N . ASN A 1 102 ? -9.787 5.051 1.286 1.00 88.75 102 ASN A N 1
ATOM 846 C CA . ASN A 1 102 ? -9.844 5.250 -0.154 1.00 88.75 102 ASN A CA 1
ATOM 847 C C . ASN A 1 102 ? -8.598 4.687 -0.845 1.00 88.75 102 ASN A C 1
ATOM 849 O O . ASN A 1 102 ? -7.545 5.333 -0.889 1.00 88.75 102 ASN A O 1
ATOM 853 N N . VAL A 1 103 ? -8.753 3.531 -1.490 1.00 90.75 103 VAL A N 1
ATOM 854 C CA . VAL A 1 103 ? -7.678 2.871 -2.241 1.00 90.75 103 VAL A CA 1
ATOM 855 C C . VAL A 1 103 ? -7.098 3.751 -3.357 1.00 90.75 103 VAL A C 1
ATOM 857 O O . VAL A 1 103 ? -5.901 3.692 -3.619 1.00 90.75 103 VAL A O 1
ATOM 860 N N . GLN A 1 104 ? -7.887 4.639 -3.975 1.00 92.06 104 GLN A N 1
ATOM 861 C CA . GLN A 1 104 ? -7.402 5.522 -5.044 1.00 92.06 104 GLN A CA 1
ATOM 862 C C . GLN A 1 104 ? -6.346 6.505 -4.534 1.00 92.06 104 GLN A C 1
ATOM 864 O O . GLN A 1 104 ? -5.416 6.855 -5.259 1.00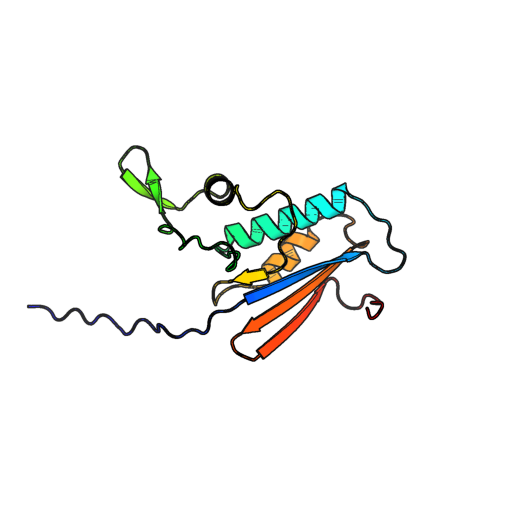 92.06 104 GLN A O 1
ATOM 869 N N . SER A 1 105 ? -6.444 6.918 -3.268 1.00 92.19 105 SER A N 1
ATOM 870 C CA . SER A 1 105 ? -5.445 7.793 -2.653 1.00 92.19 105 SER A CA 1
ATOM 871 C C . SER A 1 105 ? -4.099 7.083 -2.447 1.00 92.19 105 SER A C 1
ATOM 873 O O . SER A 1 105 ? -3.045 7.695 -2.643 1.00 92.19 105 SER A O 1
ATOM 875 N N . LEU A 1 106 ? -4.122 5.777 -2.150 1.00 92.69 106 LEU A N 1
ATOM 876 C CA . LEU A 1 106 ? -2.931 4.929 -2.140 1.00 92.69 106 LEU A CA 1
ATOM 877 C C . LEU A 1 106 ? -2.327 4.839 -3.545 1.00 92.69 106 LEU A C 1
ATOM 879 O O . LEU A 1 106 ? -1.134 5.094 -3.704 1.00 92.69 106 LEU A O 1
ATOM 883 N N . LEU A 1 107 ? -3.135 4.515 -4.560 1.00 92.62 107 LEU A N 1
ATOM 884 C CA . LEU A 1 107 ? -2.662 4.367 -5.943 1.00 92.62 107 LEU A CA 1
ATOM 885 C C . LEU A 1 107 ? -2.026 5.660 -6.469 1.00 92.62 107 LEU A C 1
ATOM 887 O O . LEU A 1 107 ? -0.909 5.627 -6.985 1.00 92.62 107 LEU A O 1
ATOM 891 N N . ALA A 1 108 ? -2.657 6.811 -6.221 1.00 91.62 108 ALA A N 1
ATOM 892 C CA . ALA A 1 108 ? -2.113 8.117 -6.584 1.00 91.62 108 ALA A CA 1
ATOM 893 C C . ALA A 1 108 ? -0.751 8.400 -5.923 1.00 91.62 108 ALA A C 1
ATOM 895 O O . ALA A 1 108 ? 0.121 9.015 -6.537 1.00 91.62 108 ALA A O 1
ATOM 896 N N . LYS A 1 109 ? -0.531 7.934 -4.684 1.00 91.12 109 LYS A N 1
ATOM 897 C CA . LYS A 1 109 ? 0.768 8.047 -3.998 1.00 91.12 109 LYS A CA 1
ATOM 898 C C . LYS A 1 109 ? 1.829 7.145 -4.634 1.00 91.12 109 LYS A C 1
ATOM 900 O O . LYS A 1 109 ? 2.998 7.522 -4.672 1.00 91.12 109 LYS A O 1
ATOM 905 N N . LEU A 1 110 ? 1.444 5.968 -5.130 1.00 91.50 110 LEU A N 1
ATOM 906 C CA . LEU A 1 110 ? 2.356 5.057 -5.830 1.00 91.50 110 LEU A CA 1
ATOM 907 C C . LEU A 1 110 ? 2.758 5.597 -7.204 1.00 91.50 110 LEU A C 1
ATOM 909 O O . LEU A 1 110 ? 3.930 5.512 -7.560 1.00 91.50 110 LEU A O 1
ATOM 913 N N . ASP A 1 111 ? 1.838 6.240 -7.922 1.00 91.31 111 ASP A N 1
ATOM 914 C CA . ASP A 1 111 ? 2.107 6.833 -9.239 1.00 91.31 111 ASP A CA 1
ATOM 915 C C . ASP A 1 111 ? 3.099 8.001 -9.207 1.00 91.31 111 ASP A C 1
ATOM 917 O O . ASP A 1 111 ? 3.715 8.324 -10.222 1.00 91.31 111 ASP A O 1
ATOM 921 N N . GLN A 1 112 ? 3.332 8.598 -8.036 1.00 90.38 112 GLN A N 1
ATOM 922 C CA . GLN A 1 112 ? 4.388 9.596 -7.842 1.00 90.38 112 GLN A CA 1
ATOM 923 C C . GLN A 1 112 ? 5.801 8.986 -7.845 1.00 90.38 112 GLN A C 1
ATOM 925 O O . GLN A 1 112 ? 6.794 9.715 -7.913 1.00 90.38 112 GLN A O 1
ATOM 930 N N . ILE A 1 113 ? 5.930 7.658 -7.752 1.00 88.12 113 ILE A N 1
ATOM 931 C CA . ILE A 1 113 ? 7.222 6.972 -7.778 1.00 88.12 113 ILE A CA 1
ATOM 932 C C . ILE A 1 113 ? 7.631 6.751 -9.232 1.00 88.12 113 ILE A C 1
ATOM 934 O O . ILE A 1 113 ? 7.152 5.849 -9.911 1.00 88.12 113 ILE A O 1
ATOM 938 N N . ASN A 1 114 ? 8.582 7.551 -9.707 1.00 78.56 114 ASN A N 1
ATOM 939 C CA . ASN A 1 114 ? 9.109 7.422 -11.063 1.00 78.56 114 ASN A CA 1
ATOM 940 C C . ASN A 1 114 ? 9.608 5.999 -11.374 1.00 78.56 114 ASN A C 1
ATOM 942 O O . ASN A 1 114 ? 10.312 5.380 -10.573 1.00 78.56 114 ASN A O 1
ATOM 946 N N . ASN A 1 115 ? 9.319 5.534 -12.593 1.00 72.81 115 ASN A N 1
ATOM 947 C CA . ASN A 1 115 ? 9.836 4.292 -13.183 1.00 72.81 115 ASN A CA 1
ATOM 948 C C . ASN A 1 115 ? 9.439 2.992 -12.467 1.00 72.81 115 ASN A C 1
ATOM 950 O O . ASN A 1 115 ? 10.089 1.965 -12.659 1.00 72.81 115 ASN A O 1
ATOM 954 N N . TRP A 1 116 ? 8.358 2.987 -11.686 1.00 84.69 116 TRP A N 1
ATOM 955 C CA . TRP A 1 116 ? 7.923 1.769 -11.004 1.00 84.69 116 TRP A CA 1
ATOM 956 C C . TRP A 1 116 ? 7.238 0.726 -11.905 1.00 84.69 116 TRP A C 1
ATOM 958 O O . TRP A 1 116 ? 6.92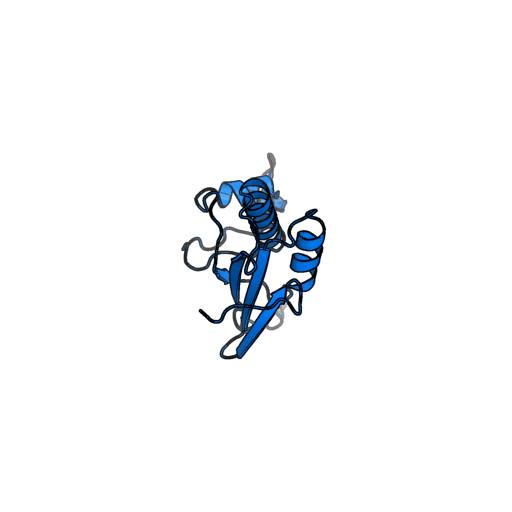7 -0.354 -11.422 1.00 84.69 116 TRP A O 1
ATOM 968 N N . GLY A 1 117 ? 7.096 0.989 -13.213 1.00 81.81 117 GLY A N 1
ATOM 969 C CA . GLY A 1 117 ? 6.402 0.130 -14.190 1.00 81.81 117 GLY A CA 1
ATOM 970 C C . GLY A 1 117 ? 6.984 -1.274 -14.419 1.00 81.81 117 GLY A C 1
ATOM 971 O O . GLY A 1 117 ? 6.356 -2.085 -15.091 1.00 81.81 117 GLY A O 1
ATOM 972 N N . SER A 1 118 ? 8.145 -1.601 -13.839 1.00 86.69 118 SER A N 1
ATOM 973 C CA . SER A 1 118 ? 8.612 -2.995 -13.715 1.00 86.69 118 SER A CA 1
ATOM 974 C C . SER A 1 118 ? 7.824 -3.794 -12.672 1.00 86.69 118 SER A C 1
ATOM 976 O O . SER A 1 118 ? 7.999 -5.006 -12.572 1.00 86.69 118 SER A O 1
ATOM 978 N N . TYR A 1 119 ? 6.995 -3.130 -11.871 1.00 89.12 119 TYR A N 1
ATOM 979 C CA . TYR A 1 119 ? 6.200 -3.706 -10.802 1.00 89.12 119 TYR A CA 1
ATOM 980 C C . TYR A 1 119 ? 4.720 -3.367 -10.980 1.00 89.12 119 TYR A C 1
ATOM 982 O O . TYR A 1 119 ? 4.356 -2.395 -11.637 1.00 89.12 119 TYR A O 1
ATOM 990 N N . PHE A 1 120 ? 3.873 -4.170 -10.352 1.00 90.38 120 PHE A N 1
ATOM 991 C CA . PHE A 1 120 ? 2.459 -3.885 -10.169 1.00 90.38 120 PHE A CA 1
ATOM 992 C C . PHE A 1 120 ? 2.042 -4.282 -8.757 1.00 90.38 120 PHE A C 1
ATOM 994 O O . PHE A 1 120 ? 2.663 -5.148 -8.134 1.00 90.38 120 PHE A O 1
ATOM 1001 N N . ILE A 1 121 ? 0.989 -3.653 -8.251 1.00 89.88 121 ILE A N 1
ATOM 1002 C CA . ILE A 1 121 ? 0.361 -4.033 -6.990 1.00 89.88 121 ILE A CA 1
ATOM 1003 C C . ILE A 1 121 ? -0.980 -4.704 -7.275 1.00 89.88 121 ILE A C 1
ATOM 1005 O O . ILE A 1 121 ? -1.766 -4.238 -8.102 1.00 89.88 121 ILE A O 1
ATOM 1009 N N . GLN A 1 122 ? -1.221 -5.821 -6.601 1.00 90.00 122 GLN A N 1
ATOM 1010 C CA . GLN A 1 122 ? -2.518 -6.466 -6.513 1.00 90.00 122 GLN A CA 1
ATOM 1011 C C . GLN A 1 122 ? -3.092 -6.182 -5.127 1.00 90.00 122 GLN A C 1
ATOM 1013 O O . GLN A 1 122 ? -2.430 -6.451 -4.132 1.00 90.00 122 GLN A O 1
ATOM 1018 N N . ILE A 1 123 ? -4.300 -5.643 -5.059 1.00 90.25 123 ILE A N 1
ATOM 1019 C CA . ILE A 1 123 ? -5.001 -5.315 -3.819 1.00 90.25 123 ILE A CA 1
ATOM 1020 C C . ILE A 1 123 ? -6.305 -6.108 -3.814 1.00 90.25 123 ILE A C 1
ATOM 1022 O O . ILE A 1 123 ? -7.019 -6.111 -4.809 1.00 90.25 123 ILE A O 1
ATOM 1026 N N . VAL A 1 124 ? -6.593 -6.799 -2.722 1.00 88.50 124 VAL A N 1
ATOM 1027 C CA . VAL A 1 124 ? -7.865 -7.472 -2.460 1.00 88.50 124 VAL A CA 1
ATOM 1028 C C . VAL A 1 124 ? -8.492 -6.760 -1.273 1.00 88.50 124 VAL A C 1
ATOM 1030 O O . VAL A 1 124 ? -7.969 -6.849 -0.163 1.00 88.50 124 VAL A O 1
ATOM 1033 N N . HIS A 1 125 ? -9.554 -6.003 -1.509 1.00 89.06 125 HIS A N 1
ATOM 1034 C CA . HIS A 1 125 ? -10.319 -5.319 -0.470 1.00 89.06 125 HIS A CA 1
ATOM 1035 C C . HIS A 1 125 ? -11.438 -6.247 -0.006 1.00 89.06 125 HIS A C 1
ATOM 1037 O O . HIS A 1 125 ? -12.237 -6.681 -0.817 1.00 89.06 125 HIS A O 1
ATOM 1043 N N . ILE A 1 126 ? -11.452 -6.588 1.276 1.00 84.94 126 ILE A N 1
ATOM 1044 C CA . ILE A 1 126 ? -12.364 -7.543 1.904 1.00 84.94 126 ILE A CA 1
ATOM 1045 C C . ILE A 1 126 ? -13.294 -6.762 2.838 1.00 84.94 126 ILE A C 1
ATOM 1047 O O . ILE A 1 126 ? -12.818 -6.054 3.736 1.00 84.94 126 ILE A O 1
ATOM 1051 N N . ILE A 1 127 ? -14.603 -6.880 2.634 1.00 83.56 127 ILE A N 1
ATOM 1052 C CA . ILE A 1 127 ? -15.652 -6.297 3.480 1.00 83.56 127 ILE A CA 1
ATOM 1053 C C . ILE A 1 127 ? -16.664 -7.409 3.757 1.00 83.56 127 ILE A C 1
ATOM 1055 O O . ILE A 1 127 ? -17.331 -7.875 2.838 1.00 83.56 127 ILE A O 1
ATOM 1059 N N . GLY A 1 128 ? -16.735 -7.878 5.005 1.00 76.81 128 GLY A N 1
ATOM 1060 C CA . GLY A 1 128 ? -17.560 -9.042 5.336 1.00 76.81 128 GLY A CA 1
ATOM 1061 C C . GLY A 1 128 ? -17.143 -10.277 4.529 1.00 76.81 128 GLY A C 1
ATOM 1062 O O . GLY A 1 128 ? -15.988 -10.704 4.608 1.00 76.81 128 GLY A O 1
ATOM 1063 N N . ASP A 1 129 ? -18.081 -10.813 3.745 1.00 74.94 129 ASP A N 1
ATOM 1064 C CA . ASP A 1 129 ? -17.882 -11.955 2.838 1.00 74.94 129 ASP A CA 1
ATOM 1065 C C . ASP A 1 129 ? -17.602 -11.541 1.375 1.00 74.94 129 ASP A C 1
ATOM 1067 O O . ASP A 1 129 ? -17.466 -12.403 0.504 1.00 74.94 129 ASP A O 1
ATOM 1071 N N . GLU A 1 130 ? -17.525 -10.239 1.081 1.00 76.06 130 GLU A N 1
ATOM 1072 C CA . GLU A 1 130 ? -17.263 -9.711 -0.261 1.00 76.06 130 GLU A CA 1
ATOM 1073 C C . GLU A 1 130 ? -15.782 -9.352 -0.444 1.00 76.06 130 GLU A C 1
ATOM 1075 O O . GLU A 1 130 ? -15.145 -8.791 0.454 1.00 76.06 130 GLU A O 1
ATOM 1080 N N . ASP A 1 131 ? -15.233 -9.648 -1.628 1.00 82.75 131 ASP A N 1
ATOM 1081 C CA . ASP A 1 131 ? -13.883 -9.255 -2.022 1.00 82.75 131 ASP A CA 1
ATOM 1082 C C . ASP A 1 131 ? -13.833 -8.502 -3.365 1.00 82.75 131 ASP A C 1
ATOM 1084 O O . ASP A 1 131 ? -14.396 -8.909 -4.381 1.00 82.75 131 ASP A O 1
ATOM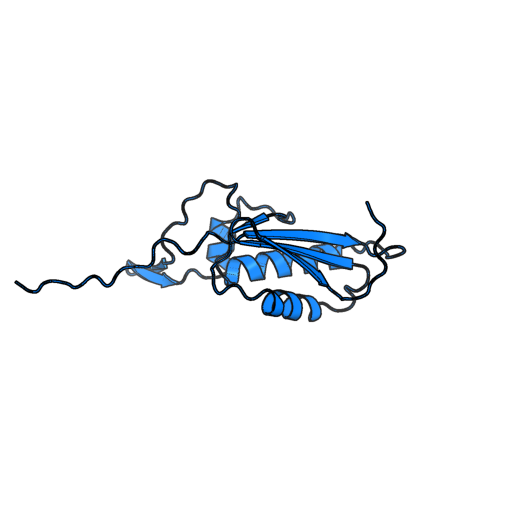 1088 N N . GLU A 1 132 ? -13.108 -7.383 -3.387 1.00 87.50 132 GLU A N 1
ATOM 1089 C CA . GLU A 1 132 ? -12.825 -6.600 -4.589 1.00 87.50 132 GLU A CA 1
ATOM 1090 C C . GLU A 1 132 ? -11.340 -6.705 -4.952 1.00 87.50 132 GLU A C 1
ATOM 1092 O O . GLU A 1 132 ? -10.454 -6.325 -4.183 1.00 87.50 132 GLU A O 1
ATOM 1097 N N . LEU A 1 133 ? -11.055 -7.190 -6.163 1.00 87.69 133 LEU A N 1
ATOM 1098 C CA . LEU A 1 133 ? -9.700 -7.277 -6.701 1.00 87.69 133 LEU A CA 1
ATOM 1099 C C . LEU A 1 133 ? -9.353 -6.044 -7.543 1.00 87.69 133 LEU A C 1
ATOM 1101 O O . LEU A 1 133 ? -9.890 -5.840 -8.631 1.00 87.69 133 LEU A O 1
ATOM 1105 N N . ILE A 1 134 ? -8.333 -5.311 -7.114 1.00 90.56 134 ILE A N 1
ATOM 1106 C CA . ILE A 1 134 ? -7.773 -4.156 -7.811 1.00 90.56 134 ILE A CA 1
ATOM 1107 C C . ILE A 1 134 ? -6.343 -4.481 -8.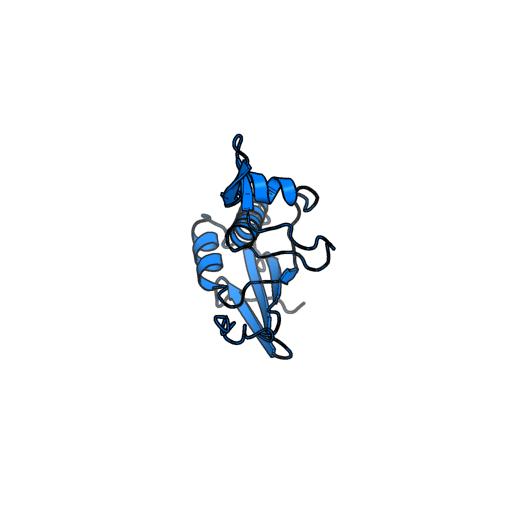242 1.00 90.56 134 ILE A C 1
ATOM 1109 O O . ILE A 1 134 ? -5.537 -5.013 -7.477 1.00 90.56 134 ILE A O 1
ATOM 1113 N N . ARG A 1 135 ? -5.994 -4.144 -9.485 1.00 89.31 135 ARG A N 1
ATOM 1114 C CA . ARG A 1 135 ? -4.619 -4.238 -9.992 1.00 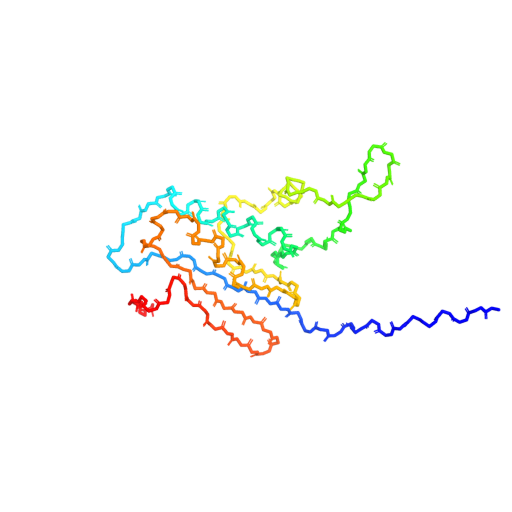89.31 135 ARG A CA 1
ATOM 1115 C C . ARG A 1 135 ? -4.177 -2.901 -10.543 1.00 89.31 135 ARG A C 1
ATOM 1117 O O . ARG A 1 135 ? -4.911 -2.276 -11.304 1.00 89.31 135 ARG A O 1
ATOM 1124 N N . HIS A 1 136 ? -2.963 -2.498 -10.188 1.00 90.50 136 HIS A N 1
ATOM 1125 C CA . HIS A 1 136 ? -2.419 -1.207 -10.588 1.00 90.50 136 HIS A CA 1
ATOM 1126 C C . HIS A 1 136 ? -0.939 -1.318 -10.995 1.00 90.50 136 HIS A C 1
ATOM 1128 O O . HIS A 1 136 ? -0.164 -1.909 -10.236 1.00 90.50 136 HIS A O 1
ATOM 1134 N N . PRO A 1 137 ? -0.528 -0.768 -12.155 1.00 84.81 137 PRO A N 1
ATOM 1135 C CA . PRO A 1 137 ? -1.379 -0.126 -13.165 1.00 84.81 137 PRO A CA 1
ATOM 1136 C C . PRO A 1 137 ? -2.306 -1.128 -13.893 1.00 84.81 137 PRO A C 1
ATOM 1138 O O . PRO A 1 137 ? -2.011 -2.332 -13.936 1.00 84.81 137 PRO A O 1
ATOM 1141 N N . PRO A 1 138 ? -3.452 -0.667 -14.436 1.00 79.69 138 PRO A N 1
ATOM 1142 C CA . PRO A 1 138 ? -4.426 -1.537 -15.090 1.00 79.69 138 PRO A CA 1
ATOM 1143 C C . PRO A 1 138 ? -3.902 -2.084 -16.426 1.00 79.69 138 PRO A C 1
ATOM 1145 O O . PRO A 1 138 ? -3.146 -1.421 -17.133 1.00 79.69 138 PRO A O 1
ATOM 1148 N N . GLY A 1 139 ? -4.346 -3.286 -16.807 1.00 68.12 139 GLY A N 1
ATOM 1149 C CA . GLY A 1 139 ? -4.129 -3.833 -18.156 1.00 68.12 139 GLY A CA 1
ATOM 1150 C C . GLY A 1 139 ? -2.755 -4.459 -18.423 1.00 68.12 139 GLY A C 1
ATOM 1151 O O . GLY A 1 139 ? -2.449 -4.779 -19.570 1.00 68.12 139 GLY A O 1
ATOM 1152 N N . LEU A 1 140 ? -1.931 -4.668 -17.395 1.00 72.94 140 LEU A N 1
ATOM 1153 C CA . LEU A 1 140 ? -0.689 -5.430 -17.538 1.00 72.94 140 LEU A CA 1
ATOM 1154 C C . LEU A 1 140 ? -0.989 -6.914 -17.814 1.00 72.94 140 LEU A C 1
ATOM 1156 O O . LEU A 1 140 ? -1.951 -7.475 -17.294 1.00 72.94 140 LEU A O 1
ATOM 1160 N N . GLN A 1 141 ? -0.165 -7.571 -18.634 1.00 62.69 141 GLN A N 1
ATOM 1161 C CA . GLN A 1 141 ? -0.258 -9.021 -18.811 1.00 62.69 141 GLN A CA 1
ATOM 1162 C C . GLN A 1 141 ? 0.299 -9.708 -17.560 1.00 62.69 141 GLN A C 1
ATOM 1164 O O . GLN A 1 141 ? 1.491 -9.627 -17.268 1.00 62.69 141 GLN A O 1
ATOM 1169 N N . TYR A 1 142 ? -0.586 -10.351 -16.802 1.00 63.66 142 TYR A N 1
ATOM 1170 C CA . TYR A 1 142 ? -0.240 -11.080 -15.586 1.00 63.66 142 TYR A CA 1
ATOM 1171 C C . TYR A 1 142 ? -0.090 -12.567 -15.926 1.00 63.66 142 TYR A C 1
ATOM 1173 O O . TYR A 1 142 ? -1.027 -13.169 -16.455 1.00 63.66 142 TYR A O 1
ATOM 1181 N N . GLU A 1 143 ? 1.049 -13.185 -15.607 1.00 52.69 143 GLU A N 1
ATOM 1182 C CA . GLU A 1 143 ? 1.100 -14.647 -15.530 1.00 52.69 143 GLU A CA 1
ATOM 1183 C C . GLU A 1 143 ? 0.150 -15.103 -14.412 1.00 52.69 143 GLU A C 1
ATOM 1185 O O . GLU A 1 143 ? 0.164 -14.559 -13.302 1.00 52.69 143 GLU A O 1
ATOM 1190 N N . ARG A 1 144 ? -0.722 -16.074 -14.713 1.00 49.78 144 ARG A N 1
ATOM 1191 C CA . ARG A 1 144 ? -1.438 -16.797 -13.658 1.00 49.78 144 ARG A CA 1
ATOM 1192 C C . ARG A 1 144 ? -0.384 -17.571 -12.866 1.00 49.78 144 ARG A C 1
ATOM 1194 O O . ARG A 1 144 ? 0.394 -18.301 -13.475 1.00 49.78 144 ARG A O 1
ATOM 1201 N N . ALA A 1 145 ? -0.353 -17.350 -11.551 1.00 49.69 145 ALA A N 1
ATOM 1202 C CA . ALA A 1 145 ? 0.375 -18.221 -10.632 1.00 49.69 145 ALA A CA 1
ATOM 1203 C C . ALA A 1 145 ? -0.197 -19.645 -10.687 1.00 49.69 145 ALA A C 1
ATOM 1205 O O . ALA A 1 145 ? -1.423 -19.764 -10.931 1.00 49.69 145 ALA A O 1
#

Sequence (145 aa):
MANLDLGELNLYDEPSYIHMDLRLVVGGTKDVKIRSALGRAINSHMIEYGCYDPRRQRQFQHPMDEDEHQNPVPWTLSRRREVMNHVSQGYYELWRVPNDFNVQSLLAKLDQINNWGSYFIQIVHIIGDEDELIRHPPGLQYERA

Radius of gyration: 18.39 Å; chains: 1; bounding box: 47×38×54 Å

pLDDT: mean 74.41, std 16.63, range [37.97, 92.69]

Secondary structure (DSSP, 8-state):
----------TTPPPEEEEEEEEEPTT----HHHHHHHHHHHHHHHHHTT-B-TTS------SEEE-TT--EEEPPHHHHHHHTTTS-SS---EEEE-TT--HHHHHHHHHTSTTGGGEEEEEEEEETTEEEEEEESTT--PPP-

Foldseek 3Di:
DDPPCPDDPPPDQFWKKKFKDKFFAVVFDDDPVLVLVLLVLLVLVCLVQVKADPVPPDPDDDQFDQDPVGDTHGDDSVRSCVVVVVVDSDRDGMITGDPPDDVVVSLVSSVVRPPSVSIKMWMWMDGPPDTDIDIPPPDGDDDDD

Organism: NCBI:txid329046